Protein AF-A0A0B2W250-F1 (afdb_monomer)

Foldseek 3Di:
DDDDPVVVVVVVPPPPPVVVVVVPPPPPPPDPDPVVVVVVVVVVVVVVVVVQVVCCVVPNPPDDPPDDPPDVPD

pLDDT: mean 70.43, std 15.75, range [41.38, 97.5]

Organism: Toxocara canis (NCBI:txid6265)

Structure (mmCIF, N/CA/C/O backbone):
data_AF-A0A0B2W250-F1
#
_entry.id   AF-A0A0B2W250-F1
#
loop_
_atom_site.group_PDB
_atom_site.id
_atom_site.type_symbol
_atom_site.label_atom_id
_atom_site.label_alt_id
_atom_site.label_comp_id
_atom_site.label_asym_id
_atom_site.label_entity_id
_atom_site.label_seq_id
_atom_site.pdbx_PDB_ins_code
_atom_site.Cartn_x
_atom_site.Cartn_y
_atom_site.Cartn_z
_atom_site.occupancy
_atom_site.B_iso_or_equiv
_atom_site.auth_seq_id
_atom_site.auth_comp_id
_atom_site.auth_asym_id
_atom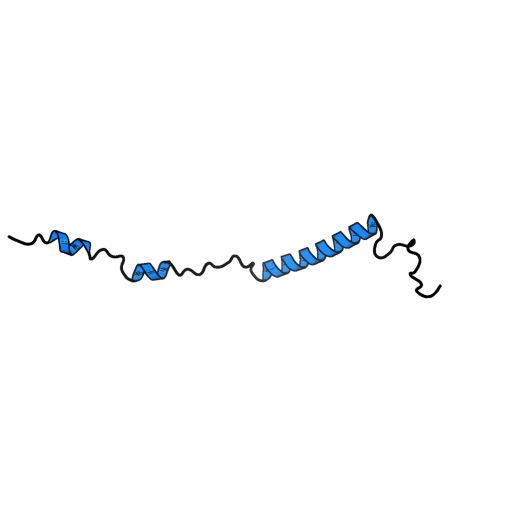_site.auth_atom_id
_atom_site.pdbx_PDB_model_num
ATOM 1 N N . MET A 1 1 ? -19.129 -30.190 77.302 1.00 41.38 1 MET A N 1
ATOM 2 C CA . MET A 1 1 ? -18.140 -29.474 76.469 1.00 41.38 1 MET A CA 1
ATOM 3 C C . MET A 1 1 ? -18.920 -28.562 75.538 1.00 41.38 1 MET A C 1
ATOM 5 O O . MET A 1 1 ? -19.640 -29.062 74.686 1.00 41.38 1 MET A O 1
ATOM 9 N N . LEU A 1 2 ? -18.901 -27.258 75.818 1.00 50.62 2 LEU A N 1
ATOM 10 C CA . LEU A 1 2 ? -19.622 -26.220 75.076 1.00 50.62 2 LEU A CA 1
ATOM 11 C C . LEU A 1 2 ? -18.944 -26.008 73.714 1.00 50.62 2 LEU A C 1
ATOM 13 O O . LEU A 1 2 ? -17.730 -25.821 73.670 1.00 50.62 2 LEU A O 1
ATOM 17 N N . LEU A 1 3 ? -19.707 -26.060 72.618 1.00 56.91 3 LEU A N 1
ATOM 18 C CA . LEU A 1 3 ? -19.210 -25.678 71.296 1.00 56.91 3 LEU A CA 1
ATOM 19 C C . LEU A 1 3 ? -18.887 -24.178 71.308 1.00 56.91 3 LEU A C 1
ATOM 21 O O . LEU A 1 3 ? -19.756 -23.355 71.590 1.00 56.91 3 LEU A O 1
ATOM 25 N N . ASN A 1 4 ? -17.641 -23.831 70.988 1.00 52.16 4 ASN A N 1
ATOM 26 C CA . ASN A 1 4 ? -17.241 -22.453 70.729 1.00 52.16 4 ASN A CA 1
ATOM 27 C C . ASN A 1 4 ? -18.015 -21.917 69.506 1.00 52.16 4 ASN A C 1
ATOM 29 O O . ASN A 1 4 ? -17.892 -22.499 68.426 1.00 52.16 4 ASN A O 1
ATOM 33 N N . PRO A 1 5 ? -18.737 -20.787 69.614 1.00 58.59 5 PRO A N 1
ATOM 34 C CA . PRO A 1 5 ? -19.423 -20.165 68.476 1.00 58.59 5 PRO A CA 1
ATOM 35 C C . PRO A 1 5 ? -18.457 -19.558 67.438 1.00 58.59 5 PRO A C 1
ATOM 37 O O . PRO A 1 5 ? -18.878 -19.161 66.357 1.00 58.59 5 PRO A O 1
ATOM 40 N N . LEU A 1 6 ? -17.148 -19.549 67.716 1.00 55.53 6 LEU A N 1
ATOM 41 C CA . LEU A 1 6 ? -16.116 -18.959 66.858 1.00 55.53 6 LEU A 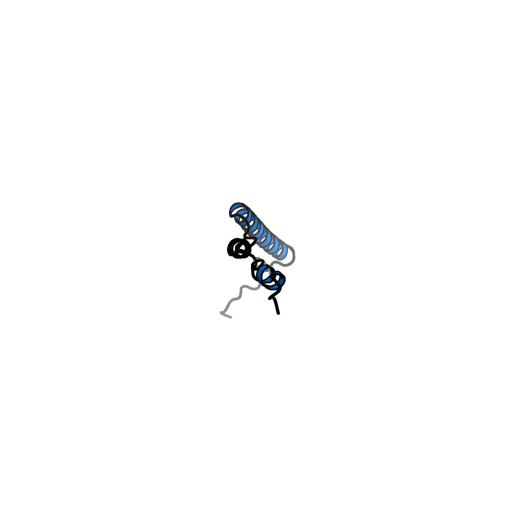CA 1
ATOM 42 C C . LEU A 1 6 ? -15.890 -19.699 65.522 1.00 55.53 6 LEU A C 1
ATOM 44 O O . LEU A 1 6 ? -15.202 -19.179 64.652 1.00 55.53 6 LEU A O 1
ATOM 48 N N . HIS A 1 7 ? -16.449 -20.903 65.346 1.00 53.09 7 HIS A N 1
ATOM 49 C CA . HIS A 1 7 ? -16.329 -21.663 64.092 1.00 53.09 7 HIS A CA 1
ATOM 50 C C . HIS A 1 7 ? -17.472 -21.381 63.097 1.00 53.09 7 HIS A C 1
ATOM 52 O O . HIS A 1 7 ? -17.339 -21.697 61.918 1.00 53.09 7 HIS A O 1
ATOM 58 N N . ALA A 1 8 ? -18.582 -20.777 63.540 1.00 51.56 8 ALA A N 1
ATOM 59 C CA . ALA A 1 8 ? -19.738 -20.497 62.679 1.00 51.56 8 ALA A CA 1
ATOM 60 C C . ALA A 1 8 ? -19.569 -19.216 61.837 1.00 51.56 8 ALA A C 1
ATOM 62 O O . ALA A 1 8 ? -20.148 -19.098 60.761 1.00 51.56 8 ALA A O 1
ATOM 63 N N . GLU A 1 9 ? -18.726 -18.287 62.289 1.00 53.62 9 GLU A N 1
ATOM 64 C CA . GLU A 1 9 ? -18.507 -16.987 61.636 1.00 53.62 9 GLU A CA 1
ATOM 65 C C . GLU A 1 9 ? -17.507 -17.081 60.464 1.00 53.62 9 GLU A C 1
ATOM 67 O O . GLU A 1 9 ? -17.488 -16.226 59.581 1.00 53.62 9 GLU A O 1
ATOM 72 N N . ALA A 1 10 ? -16.693 -18.143 60.405 1.00 54.53 10 ALA A N 1
ATOM 73 C CA . ALA A 1 10 ? -15.664 -18.308 59.374 1.00 54.53 10 ALA A CA 1
ATOM 74 C C . ALA A 1 10 ? -16.210 -18.788 58.013 1.00 54.53 10 ALA A C 1
ATOM 76 O O . ALA A 1 10 ? -15.533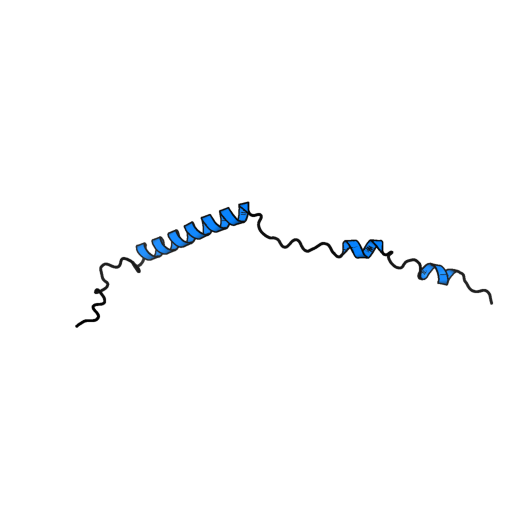 -18.633 57.000 1.00 54.53 10 ALA A O 1
ATOM 77 N N . PHE A 1 11 ? -17.429 -19.341 57.959 1.00 50.59 11 PHE A N 1
ATOM 78 C CA . PHE A 1 11 ? -18.047 -19.797 56.702 1.00 50.59 11 PHE A CA 1
ATOM 79 C C . PHE A 1 11 ? -18.960 -18.738 56.054 1.00 50.59 11 PHE A C 1
ATOM 81 O O . PHE A 1 11 ? -19.292 -18.839 54.876 1.00 50.59 11 PHE A O 1
ATOM 88 N N . VAL A 1 12 ? -19.330 -17.684 56.791 1.00 54.22 12 VAL A N 1
ATOM 89 C CA . VAL A 1 12 ? -20.210 -16.596 56.311 1.00 54.22 12 VAL A CA 1
ATOM 90 C C . VAL A 1 12 ? -19.413 -15.421 55.711 1.00 54.22 12 VAL A C 1
ATOM 92 O O . VAL A 1 12 ? -19.980 -14.409 55.318 1.00 54.22 12 VAL A O 1
ATOM 95 N N . SER A 1 13 ? -18.095 -15.570 55.547 1.00 51.75 13 SER A N 1
ATOM 96 C CA . SER A 1 13 ? -17.249 -14.642 54.777 1.00 51.75 13 SER A CA 1
ATOM 97 C C . SER A 1 13 ? -16.714 -15.291 53.493 1.00 51.75 13 SER A C 1
ATOM 99 O O . SER A 1 13 ? -15.589 -15.060 53.056 1.00 51.75 13 SER A O 1
ATOM 101 N N . GLY A 1 14 ? -17.522 -16.151 52.870 1.00 60.53 14 GLY A N 1
ATOM 102 C CA . GLY A 1 14 ? -17.387 -16.399 51.438 1.00 60.53 14 GLY A CA 1
ATOM 103 C C . GLY A 1 14 ? -17.820 -15.132 50.699 1.00 60.53 14 GLY A C 1
ATOM 104 O O . GLY A 1 14 ? -18.820 -14.524 51.092 1.00 60.53 14 GLY A O 1
ATOM 105 N N . PRO A 1 15 ? -17.093 -14.680 49.666 1.00 58.59 15 PRO A N 1
ATOM 106 C CA . PRO A 1 15 ? -17.480 -13.468 48.974 1.00 58.59 15 PRO A CA 1
ATOM 107 C C . PRO A 1 15 ? -18.875 -13.680 48.372 1.00 58.59 15 PRO A C 1
ATOM 109 O O . PRO A 1 15 ? -19.109 -14.632 47.627 1.00 58.59 15 PRO A O 1
ATOM 112 N N . GLY A 1 16 ? -19.821 -12.833 48.781 1.00 59.19 16 GLY A N 1
ATOM 113 C CA . GLY A 1 16 ? -21.216 -12.935 48.371 1.00 59.19 16 GLY A CA 1
ATOM 114 C C . GLY A 1 16 ? -21.374 -12.912 46.844 1.00 59.19 16 GLY A C 1
ATOM 115 O O . GLY A 1 16 ? -20.495 -12.411 46.138 1.00 59.19 16 GLY A O 1
ATOM 116 N N . PRO A 1 17 ? -22.511 -13.398 46.311 1.00 55.84 17 PRO A N 1
ATOM 117 C CA . PRO A 1 17 ? -22.769 -13.562 44.868 1.00 55.84 17 PRO A CA 1
ATOM 118 C C . PRO A 1 17 ? -22.627 -12.270 44.038 1.00 55.84 17 PRO A C 1
ATOM 120 O O . PRO A 1 17 ? -22.594 -12.283 42.809 1.00 55.84 17 PRO A O 1
ATOM 123 N N . ASN A 1 18 ? -22.520 -11.136 44.714 1.00 57.00 18 ASN A N 1
ATOM 124 C CA . ASN A 1 18 ? -22.229 -9.814 44.197 1.00 57.00 18 ASN A CA 1
ATOM 125 C C . ASN A 1 18 ? -20.763 -9.608 43.748 1.00 57.00 18 ASN A C 1
ATOM 127 O O . ASN A 1 18 ? -20.509 -8.630 43.049 1.00 57.00 18 ASN A O 1
ATOM 131 N N . ASN A 1 19 ? -19.814 -10.504 44.056 1.00 54.88 19 ASN A N 1
ATOM 132 C CA . ASN A 1 19 ? -18.428 -10.398 43.568 1.00 54.88 19 ASN A CA 1
ATOM 133 C C . ASN A 1 19 ? -18.186 -11.066 42.196 1.00 54.88 19 ASN A C 1
ATOM 135 O O . ASN A 1 19 ? -17.219 -10.727 41.517 1.00 54.88 19 ASN A O 1
ATOM 139 N N . VAL A 1 20 ? -19.058 -11.983 41.760 1.00 55.84 20 VAL A N 1
ATOM 140 C CA . VAL A 1 20 ? -18.871 -12.742 40.506 1.00 55.84 20 VAL A CA 1
ATOM 141 C C . VAL A 1 20 ? -19.219 -11.893 39.277 1.00 55.84 20 VAL A C 1
ATOM 143 O O . VAL A 1 20 ? -18.677 -12.093 38.191 1.00 55.84 20 VAL A O 1
ATOM 146 N N . ARG A 1 21 ? -20.077 -10.878 39.442 1.00 56.22 21 ARG A N 1
ATOM 147 C CA . ARG A 1 21 ? -20.473 -9.973 38.349 1.00 56.22 21 ARG A CA 1
ATOM 148 C C . ARG A 1 21 ? -19.356 -9.043 37.875 1.00 56.22 21 ARG A C 1
ATOM 150 O O . ARG A 1 21 ? -19.403 -8.599 36.734 1.00 56.22 21 ARG A O 1
ATOM 157 N N . SER A 1 22 ? -18.353 -8.772 38.707 1.00 56.06 22 SER A N 1
ATOM 158 C CA . SER A 1 22 ? -17.271 -7.837 38.371 1.00 56.06 22 SER A CA 1
ATOM 159 C C . SER A 1 22 ? -16.163 -8.461 37.513 1.00 56.06 22 SER A C 1
ATOM 161 O O . SER A 1 22 ? -15.351 -7.729 36.953 1.00 56.06 22 SER A O 1
ATOM 163 N N . ALA A 1 23 ? -16.131 -9.795 37.385 1.00 54.59 23 ALA A N 1
ATOM 164 C CA . ALA A 1 23 ? -15.127 -10.522 36.601 1.00 54.59 23 ALA A CA 1
ATOM 165 C C . ALA A 1 23 ? -15.534 -10.760 35.132 1.00 54.59 23 ALA A C 1
ATOM 167 O O . ALA A 1 23 ? -14.674 -11.034 34.302 1.00 54.59 23 ALA A O 1
ATOM 168 N N . LEU A 1 24 ? -16.813 -10.588 34.776 1.00 56.06 24 LEU A N 1
ATOM 169 C CA . LEU A 1 24 ? -17.278 -10.531 33.382 1.00 56.06 24 LEU A CA 1
ATOM 170 C C . LEU A 1 24 ? -17.310 -9.083 32.886 1.00 56.06 24 LEU A C 1
ATOM 172 O O . LEU A 1 24 ? -18.311 -8.599 32.362 1.00 56.06 24 LEU A O 1
ATOM 176 N N . LYS A 1 25 ? -16.203 -8.358 33.046 1.00 60.06 25 LYS A N 1
ATOM 177 C CA . LYS A 1 25 ? -15.983 -7.201 32.185 1.00 60.06 25 LYS A CA 1
ATOM 178 C C . LYS A 1 25 ? -15.520 -7.797 30.855 1.00 60.06 25 LYS A C 1
ATOM 180 O O . LYS A 1 25 ? -14.425 -8.364 30.843 1.00 60.06 25 LYS A O 1
ATOM 185 N N . PRO A 1 26 ? -16.323 -7.762 29.770 1.00 61.50 26 PRO A N 1
ATOM 186 C CA . PRO A 1 26 ? -15.805 -8.171 28.476 1.00 61.50 26 PRO A CA 1
ATOM 187 C C . PRO A 1 26 ? -14.551 -7.334 28.265 1.00 61.50 26 PRO A C 1
ATOM 189 O O . PRO A 1 26 ? -14.590 -6.110 28.437 1.00 61.50 26 PRO A O 1
ATOM 192 N N . HIS A 1 27 ? -13.422 -7.997 28.017 1.00 54.78 27 HIS A N 1
ATOM 193 C CA . HIS A 1 27 ? -12.259 -7.324 27.472 1.00 54.78 27 HIS A CA 1
ATOM 194 C C . HIS A 1 27 ? -12.784 -6.609 26.234 1.00 54.78 27 HIS A C 1
ATOM 196 O O . HIS A 1 27 ? -13.106 -7.243 25.234 1.00 54.78 27 HIS A O 1
ATOM 202 N N . LYS A 1 28 ? -13.004 -5.298 26.357 1.00 61.50 28 LYS A N 1
ATOM 203 C CA . LYS A 1 28 ? -13.265 -4.441 25.218 1.00 61.50 28 LYS A CA 1
ATOM 204 C C . LYS A 1 28 ? -11.935 -4.470 24.495 1.00 61.50 28 LYS A C 1
ATOM 206 O O . LYS A 1 28 ? -11.010 -3.763 24.888 1.00 61.50 28 LYS A O 1
ATOM 211 N N . GLU A 1 29 ? -11.806 -5.421 23.575 1.00 69.12 29 GLU A N 1
ATOM 212 C CA . GLU A 1 29 ? -10.665 -5.499 22.685 1.00 69.12 29 GLU A CA 1
ATOM 213 C C . GLU A 1 29 ? -10.448 -4.083 22.149 1.00 69.12 29 GLU A C 1
ATOM 215 O O . GLU A 1 29 ? -11.442 -3.392 21.877 1.00 69.12 29 GLU A O 1
ATOM 220 N N . PRO A 1 30 ? -9.201 -3.598 22.079 1.00 64.38 30 PRO A N 1
ATOM 221 C CA . PRO A 1 30 ? -8.909 -2.297 21.505 1.00 64.38 30 PRO A CA 1
ATOM 222 C C . PRO A 1 30 ? -9.173 -2.374 19.996 1.00 64.38 30 PRO A C 1
ATOM 224 O O . PRO A 1 30 ? -8.265 -2.473 19.181 1.00 64.38 30 PRO A O 1
ATOM 227 N N . THR A 1 31 ? -10.450 -2.406 19.629 1.00 60.25 31 THR A N 1
ATOM 228 C CA . THR A 1 31 ? -10.928 -2.223 18.272 1.00 60.25 31 THR A CA 1
ATOM 229 C C . THR A 1 31 ? -10.915 -0.717 18.054 1.00 60.25 31 THR A C 1
ATOM 231 O O . THR A 1 31 ? -11.516 0.028 18.835 1.00 60.25 31 THR A O 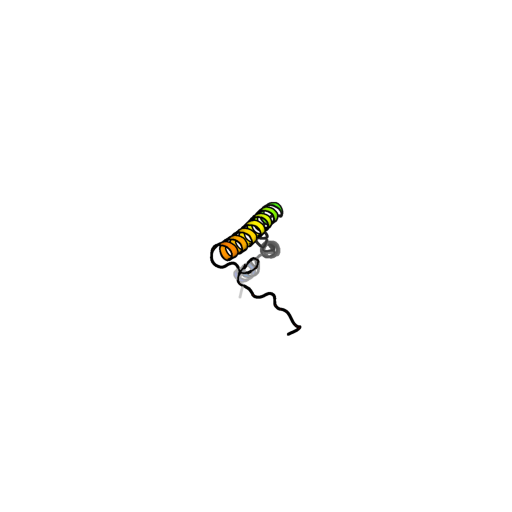1
ATOM 234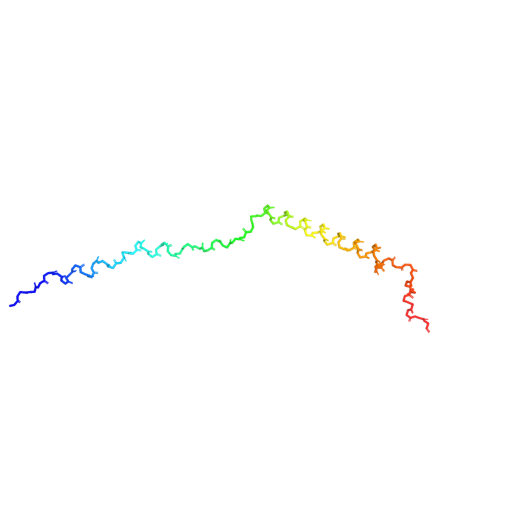 N N . LEU A 1 32 ? -10.146 -0.272 17.059 1.00 64.12 32 LEU A N 1
ATOM 235 C CA . LEU A 1 32 ? -10.124 1.126 16.641 1.00 64.12 32 LEU A CA 1
ATOM 236 C C . LEU A 1 32 ? -11.563 1.554 16.351 1.00 64.12 32 LEU A C 1
ATOM 238 O O . LEU A 1 32 ? -12.300 0.834 15.669 1.00 64.12 32 LEU A O 1
ATOM 242 N N . GLU A 1 33 ? -11.980 2.707 16.875 1.00 76.00 33 GLU A N 1
ATOM 243 C CA . GLU A 1 33 ? -13.308 3.223 16.547 1.00 76.00 33 GLU A CA 1
ATOM 244 C C . GLU A 1 33 ? -13.409 3.432 15.028 1.00 76.00 33 GLU A C 1
ATOM 246 O O . GLU A 1 33 ? -12.413 3.711 14.360 1.00 76.00 33 GLU A O 1
ATOM 251 N N . GLY A 1 34 ? -14.607 3.285 14.450 1.00 71.06 34 GLY A N 1
ATOM 252 C CA . GLY A 1 34 ? -14.780 3.259 12.988 1.00 71.06 34 GLY A CA 1
ATOM 253 C C . GLY A 1 34 ? -14.162 4.460 12.254 1.00 71.06 34 GLY A C 1
ATOM 254 O O . GLY A 1 34 ? -13.736 4.328 11.112 1.00 71.06 34 GLY A O 1
ATOM 255 N N . HIS A 1 35 ? -14.042 5.609 12.923 1.00 78.31 35 HIS A N 1
ATOM 256 C CA . HIS A 1 35 ? -13.355 6.792 12.406 1.00 78.31 35 HIS A CA 1
ATOM 257 C C . HIS A 1 35 ? -11.827 6.614 12.294 1.00 78.31 35 HIS A C 1
ATOM 259 O O . HIS A 1 35 ? -11.227 6.999 11.291 1.00 78.31 35 HIS A O 1
ATOM 265 N N . GLU A 1 36 ? -11.191 5.992 13.287 1.00 83.56 36 GLU A N 1
ATOM 266 C CA . GLU A 1 36 ? -9.753 5.701 13.274 1.00 83.56 36 GLU A CA 1
ATOM 267 C C . GLU A 1 36 ?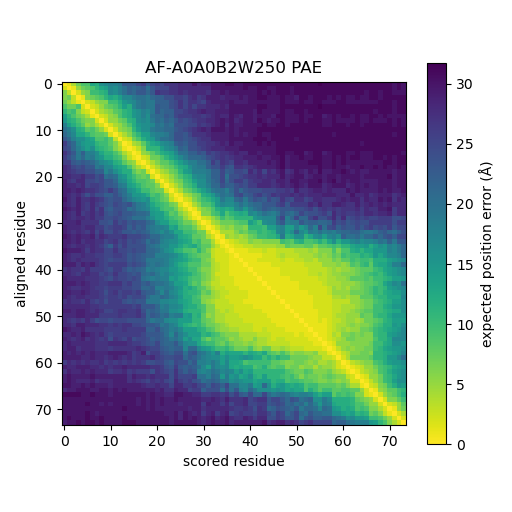 -9.414 4.634 12.223 1.00 83.56 36 GLU A C 1
ATOM 269 O O . GLU A 1 36 ? -8.384 4.729 11.552 1.00 83.56 36 GLU A O 1
ATOM 274 N N . LEU A 1 37 ? -10.317 3.670 12.004 1.00 88.06 37 LEU A N 1
ATOM 275 C CA . LEU A 1 37 ? -10.177 2.672 10.942 1.00 88.06 37 LEU A CA 1
ATOM 276 C C . LEU A 1 37 ? -10.147 3.323 9.552 1.00 88.06 37 LEU A C 1
ATOM 278 O O . LEU A 1 37 ? -9.308 2.968 8.727 1.00 88.06 37 LEU A O 1
ATOM 282 N N . VAL A 1 38 ? -11.021 4.301 9.292 1.00 89.06 38 VAL A N 1
ATOM 283 C CA . VAL A 1 38 ? -11.051 5.010 8.001 1.00 89.06 38 VAL A CA 1
ATOM 284 C C . VAL A 1 38 ? -9.734 5.744 7.750 1.00 89.06 38 VAL A C 1
ATOM 286 O O . VAL A 1 38 ? -9.177 5.640 6.658 1.00 89.06 38 VAL A O 1
ATOM 289 N N . ILE A 1 39 ? -9.194 6.433 8.760 1.00 91.50 39 ILE A N 1
ATOM 290 C CA . ILE A 1 39 ? -7.903 7.129 8.648 1.00 91.50 39 ILE A CA 1
ATOM 291 C C . ILE A 1 39 ? -6.782 6.133 8.343 1.00 91.50 39 ILE A C 1
ATOM 293 O O . ILE A 1 39 ? -5.978 6.369 7.440 1.00 91.50 39 ILE A O 1
ATOM 297 N N . PHE A 1 40 ? -6.750 5.001 9.048 1.00 91.75 40 PHE A N 1
ATOM 298 C CA . PHE A 1 40 ? -5.752 3.960 8.822 1.00 91.75 40 PHE A CA 1
ATOM 299 C C . PHE A 1 40 ? -5.806 3.411 7.391 1.00 91.75 40 PHE A C 1
ATOM 301 O O . PHE A 1 40 ? -4.771 3.280 6.740 1.00 91.75 40 PHE A O 1
ATOM 308 N N . VAL A 1 41 ? -7.008 3.155 6.869 1.00 94.31 41 VAL A N 1
ATOM 309 C CA . VAL A 1 41 ? -7.202 2.660 5.499 1.00 94.31 41 VAL A CA 1
ATOM 310 C C . VAL A 1 41 ? -6.733 3.683 4.463 1.00 94.31 41 VAL A C 1
ATOM 312 O O . VAL A 1 41 ? -6.029 3.320 3.522 1.00 94.31 41 VAL A O 1
ATOM 315 N N . VAL A 1 42 ? -7.067 4.965 4.633 1.00 96.12 42 VAL A N 1
ATOM 316 C CA . VAL A 1 42 ? -6.631 6.023 3.705 1.00 96.12 42 VAL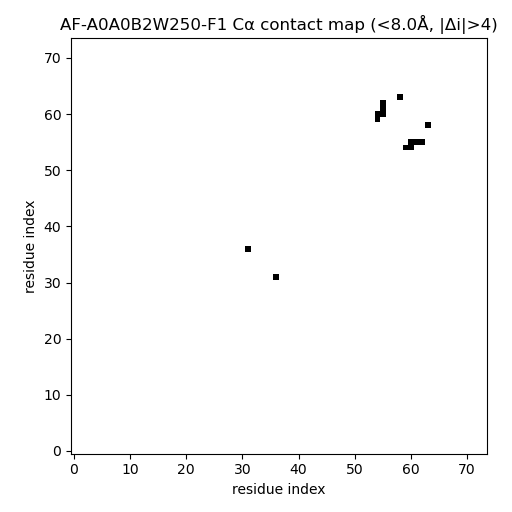 A CA 1
ATOM 317 C C . VAL A 1 42 ? -5.107 6.158 3.707 1.00 96.12 42 VAL A C 1
ATOM 319 O O . VAL A 1 42 ? -4.492 6.188 2.641 1.00 96.12 42 VAL A O 1
ATOM 322 N N . LEU A 1 43 ? -4.481 6.179 4.886 1.00 96.00 43 LEU A N 1
ATOM 323 C CA . LEU A 1 43 ? -3.022 6.232 5.006 1.00 96.00 43 LEU A CA 1
ATOM 324 C C . LEU A 1 43 ? -2.350 4.998 4.402 1.00 96.00 43 LEU A C 1
ATOM 326 O O . LEU A 1 43 ? -1.315 5.128 3.752 1.00 96.00 43 LEU A O 1
ATOM 330 N N . TYR A 1 44 ? -2.947 3.819 4.566 1.00 96.06 44 TYR A N 1
ATOM 331 C CA . TYR A 1 44 ? -2.451 2.589 3.962 1.00 96.06 44 TYR A CA 1
ATOM 332 C C . TYR A 1 44 ? -2.448 2.667 2.431 1.00 96.06 44 TYR A C 1
ATOM 334 O O . TYR A 1 44 ? -1.432 2.367 1.808 1.00 96.06 44 TYR A O 1
ATOM 342 N N . ILE A 1 45 ? -3.539 3.138 1.819 1.00 97.06 45 ILE A N 1
ATOM 343 C CA . ILE A 1 45 ? -3.615 3.316 0.361 1.00 97.06 45 ILE A CA 1
ATOM 344 C C . ILE A 1 45 ? -2.525 4.283 -0.116 1.00 97.06 45 ILE A C 1
ATOM 346 O O . ILE A 1 45 ? -1.811 3.982 -1.072 1.00 97.06 45 ILE A O 1
ATOM 350 N N . ILE A 1 46 ? -2.350 5.414 0.576 1.00 97.50 46 ILE A N 1
ATOM 351 C CA . ILE A 1 46 ? -1.304 6.395 0.254 1.00 97.50 46 ILE A CA 1
ATOM 352 C C . ILE A 1 46 ? 0.088 5.759 0.351 1.00 97.50 46 ILE A C 1
ATOM 354 O O . ILE A 1 46 ? 0.906 5.946 -0.547 1.00 97.50 46 ILE A O 1
ATOM 358 N N . ALA A 1 47 ? 0.355 4.986 1.405 1.00 96.69 47 ALA A N 1
ATOM 359 C CA . ALA A 1 47 ? 1.637 4.316 1.596 1.00 96.69 47 ALA A CA 1
ATOM 360 C C . ALA A 1 47 ? 1.930 3.309 0.475 1.00 96.69 47 ALA A C 1
ATOM 362 O O . ALA A 1 47 ? 3.032 3.307 -0.067 1.00 96.69 47 ALA A O 1
ATOM 363 N N . VAL A 1 48 ? 0.945 2.499 0.076 1.00 96.00 48 VAL A N 1
ATOM 364 C CA . VAL A 1 48 ? 1.092 1.547 -1.036 1.00 96.00 48 VAL A CA 1
ATOM 365 C C . VAL A 1 48 ? 1.406 2.280 -2.340 1.00 96.00 48 VAL A C 1
ATOM 367 O O . VAL A 1 48 ? 2.355 1.912 -3.031 1.00 96.00 48 VAL A O 1
ATOM 370 N N . VAL A 1 49 ? 0.673 3.352 -2.654 1.00 95.06 49 VAL A N 1
ATOM 371 C CA . VAL A 1 49 ? 0.925 4.165 -3.855 1.00 95.06 49 VAL A CA 1
ATOM 372 C C . VAL A 1 49 ? 2.325 4.783 -3.817 1.00 95.06 49 VAL A C 1
ATOM 374 O O . VAL A 1 49 ? 3.048 4.719 -4.809 1.00 95.06 49 VAL A O 1
ATOM 377 N N . ALA A 1 50 ? 2.746 5.327 -2.673 1.00 95.06 50 ALA A N 1
ATOM 378 C CA . ALA A 1 50 ? 4.077 5.906 -2.509 1.00 95.06 50 ALA A CA 1
ATOM 379 C C . ALA A 1 50 ? 5.193 4.869 -2.715 1.00 95.06 50 ALA A C 1
ATOM 381 O O . ALA A 1 50 ? 6.194 5.170 -3.362 1.00 95.06 50 ALA A O 1
ATOM 382 N N . ILE A 1 51 ? 5.010 3.644 -2.214 1.00 93.62 51 ILE A N 1
ATOM 383 C CA . ILE A 1 51 ? 5.961 2.543 -2.404 1.00 93.62 51 ILE A CA 1
ATOM 384 C C . ILE A 1 51 ? 6.056 2.156 -3.886 1.00 93.62 51 ILE A C 1
ATOM 386 O O . ILE A 1 51 ? 7.163 2.016 -4.398 1.00 93.62 51 ILE A O 1
ATOM 390 N N . VAL A 1 52 ? 4.927 2.034 -4.595 1.00 90.44 52 VAL A N 1
ATOM 391 C CA . VAL A 1 52 ? 4.923 1.733 -6.039 1.00 90.44 52 VAL A CA 1
ATOM 392 C C . VAL A 1 52 ? 5.651 2.826 -6.822 1.00 90.44 52 VAL A C 1
ATOM 394 O O . VAL A 1 52 ? 6.510 2.512 -7.638 1.00 90.44 52 VAL A O 1
ATOM 397 N N . ILE A 1 53 ? 5.386 4.103 -6.532 1.00 90.62 53 ILE A N 1
ATOM 398 C CA . ILE A 1 53 ? 6.082 5.229 -7.176 1.00 90.62 53 ILE A CA 1
ATOM 399 C C . ILE A 1 53 ? 7.587 5.183 -6.886 1.00 90.62 53 ILE A C 1
ATOM 401 O O . ILE A 1 53 ? 8.392 5.393 -7.790 1.00 90.62 53 ILE A O 1
ATOM 405 N N . LEU A 1 54 ? 7.985 4.900 -5.643 1.00 90.25 54 LEU A N 1
ATOM 406 C CA . LEU A 1 54 ? 9.396 4.803 -5.271 1.00 90.25 54 LEU A CA 1
ATOM 407 C C . LEU A 1 54 ? 10.108 3.691 -6.050 1.00 90.25 54 LEU A C 1
ATOM 409 O O . LEU A 1 54 ? 11.234 3.891 -6.512 1.00 90.25 54 LEU A O 1
ATOM 413 N N . PHE A 1 55 ? 9.453 2.542 -6.226 1.00 86.00 55 PHE A N 1
ATOM 414 C CA . PHE A 1 55 ? 9.976 1.476 -7.070 1.00 86.00 55 PHE A CA 1
ATOM 415 C C . PHE A 1 55 ? 10.071 1.923 -8.524 1.00 86.00 55 PHE A C 1
ATOM 417 O O . PHE A 1 55 ? 11.162 1.852 -9.074 1.00 86.00 55 PHE A O 1
ATOM 42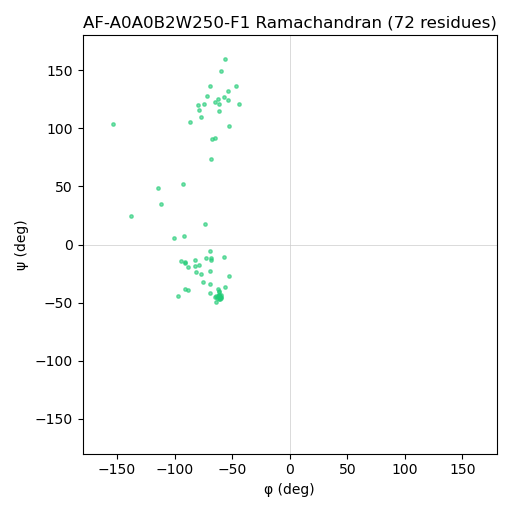4 N N . GLU A 1 56 ? 9.019 2.505 -9.104 1.00 82.88 56 GLU A N 1
ATOM 425 C CA . GLU A 1 56 ? 9.067 2.988 -10.492 1.00 82.88 56 GLU A CA 1
ATOM 426 C C . GLU A 1 56 ? 10.198 4.002 -10.742 1.00 82.88 56 GLU A C 1
ATOM 428 O O . GLU A 1 56 ? 10.839 3.970 -11.790 1.00 82.88 56 GLU A O 1
ATOM 433 N N . MET A 1 57 ? 10.488 4.876 -9.773 1.00 81.44 57 MET A N 1
ATOM 434 C CA . MET A 1 57 ? 11.549 5.886 -9.885 1.00 81.44 57 MET A CA 1
ATOM 435 C C . MET A 1 57 ? 12.966 5.319 -9.725 1.00 81.44 57 MET A C 1
ATOM 437 O O . MET A 1 57 ? 13.910 5.871 -10.289 1.00 81.44 57 MET A O 1
ATOM 441 N N . THR A 1 58 ? 13.143 4.271 -8.918 1.00 82.38 58 THR A N 1
ATOM 442 C CA . THR A 1 58 ? 14.470 3.697 -8.621 1.00 82.38 58 THR A CA 1
ATOM 443 C C . THR A 1 58 ? 14.850 2.593 -9.599 1.00 82.38 58 THR A C 1
ATOM 445 O O . THR A 1 58 ? 16.002 2.498 -10.016 1.00 82.38 58 THR A O 1
ATOM 448 N N . MET A 1 59 ? 13.879 1.778 -9.991 1.00 75.69 59 MET A N 1
ATOM 449 C CA . MET A 1 59 ? 14.009 0.738 -10.994 1.00 75.69 59 MET A CA 1
ATOM 450 C C . MET A 1 59 ? 12.620 0.531 -11.606 1.00 75.69 59 MET A C 1
ATOM 452 O O . MET A 1 59 ? 11.781 -0.088 -10.957 1.00 75.69 59 MET A O 1
ATOM 456 N N . PRO A 1 60 ? 12.348 1.028 -12.824 1.00 69.88 60 PRO A N 1
ATOM 457 C CA . PRO A 1 60 ? 11.018 0.922 -13.408 1.00 69.88 60 PRO A CA 1
ATOM 458 C C . PRO A 1 60 ? 10.651 -0.556 -13.564 1.00 69.88 60 PRO A C 1
ATOM 460 O O . PRO A 1 60 ? 11.317 -1.288 -14.299 1.00 69.88 60 PRO A O 1
ATOM 463 N N . VAL A 1 61 ? 9.631 -1.010 -12.831 1.00 70.94 61 VAL A N 1
ATOM 464 C CA . VAL A 1 61 ? 9.166 -2.404 -12.860 1.00 70.94 61 VAL A CA 1
ATOM 465 C C . VAL A 1 61 ? 7.980 -2.519 -13.812 1.00 70.94 61 VAL A C 1
ATOM 467 O O . VAL A 1 61 ? 7.946 -3.431 -14.635 1.00 70.94 61 VAL A O 1
ATOM 470 N N . LEU A 1 62 ? 7.033 -1.581 -13.739 1.00 70.56 62 LEU A N 1
ATOM 471 C CA . LEU A 1 62 ? 5.832 -1.552 -14.572 1.00 70.56 62 LEU A CA 1
ATOM 472 C C . LEU A 1 62 ? 6.063 -0.809 -15.891 1.00 70.56 62 LEU A C 1
ATOM 474 O O . LEU A 1 62 ? 5.585 -1.261 -16.929 1.00 70.56 62 LEU A O 1
ATOM 478 N N . PHE A 1 63 ? 6.810 0.300 -15.878 1.00 68.62 63 PHE A N 1
ATOM 479 C CA . PHE A 1 63 ? 7.042 1.134 -17.067 1.00 68.62 63 PHE A CA 1
ATOM 480 C C . PHE A 1 63 ? 8.505 1.140 -17.508 1.00 68.62 63 PHE A C 1
ATOM 482 O O . PHE A 1 63 ? 9.096 2.194 -17.741 1.00 68.62 63 PHE A O 1
ATOM 489 N N . ASN A 1 64 ? 9.117 -0.036 -17.620 1.00 68.62 64 ASN A N 1
ATOM 490 C CA . ASN A 1 64 ? 10.488 -0.129 -18.108 1.00 68.62 64 ASN A CA 1
ATOM 491 C C . ASN A 1 64 ? 10.527 -0.008 -19.645 1.00 68.62 64 ASN A C 1
ATOM 493 O O . ASN A 1 64 ? 10.055 -0.916 -20.334 1.00 68.62 64 ASN A O 1
ATOM 497 N N .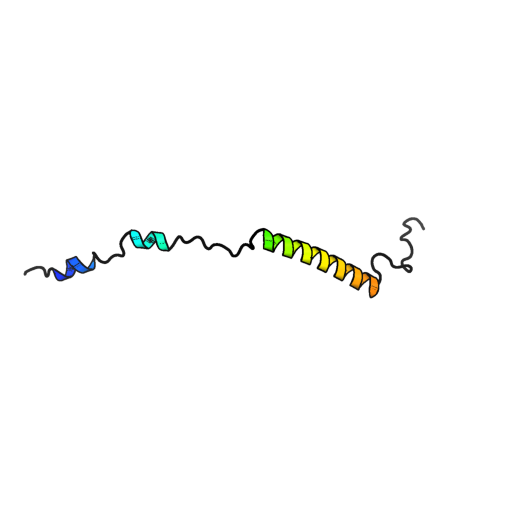 PRO A 1 65 ? 11.147 1.041 -20.214 1.00 71.62 65 PRO A N 1
ATOM 498 C CA . PRO A 1 65 ? 11.306 1.164 -21.663 1.00 71.62 65 PRO A CA 1
ATOM 499 C C . PRO A 1 65 ? 12.275 0.124 -22.251 1.00 71.62 65 PRO A C 1
ATOM 501 O O . PRO A 1 65 ? 12.320 -0.046 -23.465 1.00 71.62 65 PRO A O 1
ATOM 504 N N . ASN A 1 66 ? 13.052 -0.563 -21.406 1.00 71.06 66 ASN A N 1
ATOM 505 C CA . ASN A 1 66 ? 14.040 -1.561 -21.813 1.00 71.06 66 ASN A CA 1
ATOM 506 C C . ASN A 1 66 ? 13.566 -3.014 -21.658 1.00 71.06 66 ASN A C 1
ATOM 508 O O . ASN A 1 66 ? 14.374 -3.920 -21.872 1.00 71.06 66 ASN A O 1
ATOM 512 N N . TYR A 1 67 ? 12.304 -3.280 -21.292 1.00 66.75 67 TYR A N 1
ATOM 513 C CA . TYR A 1 67 ? 11.793 -4.644 -21.440 1.00 66.75 67 TYR A CA 1
ATOM 514 C C . TYR A 1 67 ? 11.528 -4.904 -22.927 1.00 66.75 67 TYR A C 1
ATOM 516 O O . TYR A 1 67 ? 10.723 -4.183 -23.520 1.00 66.75 67 TYR A O 1
ATOM 524 N N . PRO A 1 68 ? 12.167 -5.915 -23.550 1.00 67.12 68 PRO A N 1
ATOM 525 C CA . PRO A 1 68 ? 11.660 -6.408 -24.818 1.00 67.12 68 PRO A CA 1
ATOM 526 C C . PRO A 1 68 ? 10.216 -6.834 -24.561 1.00 67.12 68 PRO A C 1
ATOM 528 O O . PRO A 1 68 ? 9.959 -7.577 -23.609 1.00 67.12 68 PRO A O 1
ATOM 531 N N . GLU A 1 69 ? 9.278 -6.319 -25.361 1.00 68.19 69 GLU A N 1
ATOM 532 C CA . GLU A 1 69 ? 7.914 -6.842 -25.387 1.00 68.19 69 GLU A CA 1
ATOM 533 C C . GLU A 1 69 ? 8.034 -8.361 -25.403 1.00 68.19 69 GLU A C 1
ATOM 535 O O . GLU A 1 69 ? 8.702 -8.918 -26.278 1.00 68.19 69 GLU A O 1
ATOM 540 N N . PHE A 1 70 ? 7.465 -9.026 -24.400 1.00 64.50 70 PHE A N 1
ATOM 541 C CA . PHE A 1 70 ? 7.395 -10.475 -24.397 1.00 64.50 70 PHE A CA 1
ATOM 542 C C . PHE A 1 70 ? 6.501 -10.840 -25.586 1.00 64.50 70 PHE A C 1
ATOM 544 O O . PHE A 1 70 ? 5.278 -10.806 -25.482 1.00 64.50 70 PHE A O 1
ATOM 551 N N . ARG A 1 71 ? 7.119 -11.065 -26.746 1.00 65.19 71 ARG A N 1
ATOM 552 C CA . ARG A 1 71 ? 6.487 -11.551 -27.966 1.00 65.19 71 ARG A CA 1
ATOM 553 C C . ARG A 1 71 ? 6.494 -13.067 -27.872 1.00 65.19 71 ARG A C 1
ATOM 555 O O . ARG A 1 71 ? 7.569 -13.656 -27.973 1.00 65.19 71 ARG A O 1
ATOM 562 N N . PRO A 1 72 ? 5.353 -13.720 -27.606 1.00 62.31 72 PRO A N 1
ATOM 563 C CA . PRO A 1 72 ? 5.302 -15.174 -27.520 1.00 62.31 72 PRO A CA 1
ATOM 564 C C . PRO A 1 72 ? 5.398 -15.872 -28.896 1.00 62.31 72 PRO A C 1
ATOM 566 O O . PRO A 1 72 ? 5.017 -17.034 -29.000 1.00 62.31 72 PRO A O 1
ATOM 569 N N . ASP A 1 73 ? 5.863 -15.194 -29.952 1.00 65.94 73 ASP A N 1
ATOM 570 C CA . ASP A 1 73 ? 5.685 -15.604 -31.351 1.00 65.94 73 ASP A CA 1
ATOM 571 C C . ASP A 1 73 ? 6.914 -15.448 -32.281 1.00 65.94 73 ASP A C 1
ATOM 573 O O . ASP A 1 73 ? 6.755 -15.410 -33.501 1.00 65.94 73 ASP A O 1
ATOM 577 N N . THR A 1 74 ? 8.144 -15.454 -31.755 1.00 53.22 74 THR A N 1
ATOM 578 C CA . THR A 1 74 ? 9.365 -15.762 -32.546 1.00 53.22 74 THR A CA 1
ATOM 579 C C . THR A 1 74 ? 10.105 -16.947 -31.961 1.00 53.22 74 THR A C 1
ATOM 581 O O . THR A 1 74 ? 10.569 -17.799 -32.748 1.00 53.22 74 THR A O 1
#

Radius of gyration: 34.51 Å; Cα contacts (8 Å, |Δi|>4): 7; chains: 1; bounding box: 37×37×109 Å

Mean predicted aligned error: 18.61 Å

Sequence (74 aa):
MLLNPLHAEAFVSGPGPNNVRSALKPHKEPTLEGHELVIFVVLYIIAVVAIVILFEMTMPVLFNPNYPEFRPDT

Secondary structure (DSSP, 8-state):
-PPPGGGTTTSTTSPPTTSGGGS-------PPPHHHHHHHHHHHHHHHHHHHHHHHHHS-SSS-TTS----TT-

Solvent-accessible surface area (backbone atoms only — not comparable to full-atom values): 4994 Å² total; per-residue (Å²): 135,83,83,71,72,78,67,66,63,70,69,74,69,57,84,56,85,79,61,64,66,71,72,70,60,73,79,76,66,92,66,69,54,75,70,57,47,52,54,51,53,55,53,47,54,52,50,54,51,51,51,52,52,53,41,44,73,76,54,46,75,88,76,41,90,81,59,76,77,88,66,97,82,128